Protein AF-V5GTV0-F1 (afdb_monomer)

pLDDT: mean 95.97, std 4.49, range [72.31, 98.69]

Organism: Anoplophora glabripennis (NCBI:txid217634)

Solvent-accessible surface area (backbone atoms only — not comparable to full-atom values): 6995 Å² total; per-residue (Å²): 108,78,68,58,56,54,53,48,54,55,25,56,79,68,76,47,86,81,82,66,88,70,67,91,55,62,45,67,61,48,50,52,48,40,45,75,61,47,49,44,30,25,28,72,43,54,38,25,58,90,52,56,78,88,50,49,74,36,39,52,75,75,41,45,68,57,37,50,53,30,23,78,74,70,66,43,51,65,72,20,68,96,61,33,34,42,72,47,74,35,37,34,87,87,51,95,67,70,60,78,83,86,79,86,82,91,79,83,88,43,95,39,88,50,47,54

Nearest PDB structures (foldseek):
  3rjz-assembly1_A-2  TM=9.620E-01  e=1.918E-07  Pyrococcus furiosus DSM 3638
  2d13-assembly1_A  TM=9.570E-01  e=1.918E-07  Pyrococcus horikoshii
  2d13-assembly2_D  TM=9.417E-01  e=3.242E-07  Pyrococcus horikoshii
  2d13-assembly1_C  TM=9.394E-01  e=4.214E-07  Pyrococcus horikoshii
  2d13-assembly2_B  TM=9.513E-01  e=5.130E-07  Pyrococcus horikoshii

Mean predicted aligned error: 3.11 Å

Secondary structure (DSSP, 8-state):
-HHHHHHHHHHHHHTPPP--TTTT--HHHHHHHHHHTT-EEEEEEE-STT--GGGTT-BHHHHHHHHHHHHHHH---TT-TTTTEEEEEEE-TT-SS-----------S---SS--

Radius of gyration: 16.07 Å; Cα contacts (8 Å, |Δi|>4): 139; chains: 1; bounding box: 35×40×37 Å

Foldseek 3Di:
DVVVVVVVVVCVVVVHDDDDPCPPPDQLVVLVVCVVQVQFKAWQFAFFAQDDPVRGRPTSVVCSVSLVVCCVVPVRRSNCPPPRIDIDGQDGPPDPDGHDDPDDDDDDPDPDNGTD

Structure (mmCIF, N/CA/C/O backbone):
data_AF-V5GTV0-F1
#
_entry.id   AF-V5GTV0-F1
#
loop_
_atom_site.group_PDB
_atom_site.id
_atom_site.type_symbol
_atom_site.label_atom_id
_atom_site.label_alt_id
_atom_site.label_comp_id
_atom_site.label_asym_id
_atom_site.label_entity_id
_atom_site.label_seq_id
_atom_site.pdbx_PDB_ins_code
_atom_site.Cartn_x
_atom_site.Cartn_y
_atom_site.Cartn_z
_atom_site.occupancy
_atom_site.B_iso_or_equiv
_atom_site.auth_seq_id
_atom_site.auth_comp_id
_atom_site.auth_asym_id
_atom_site.auth_atom_id
_atom_site.pdbx_PDB_model_num
ATOM 1 N N . ASP A 1 1 ? 0.302 16.782 -0.903 1.00 87.31 1 ASP A N 1
ATOM 2 C CA . ASP A 1 1 ? -0.655 17.646 -0.160 1.00 87.31 1 ASP A CA 1
ATOM 3 C C . ASP A 1 1 ? -2.109 17.623 -0.647 1.00 87.31 1 ASP A C 1
ATOM 5 O O . ASP A 1 1 ? -2.996 17.825 0.175 1.00 87.31 1 ASP A O 1
ATOM 9 N N . TYR A 1 2 ? -2.395 17.382 -1.934 1.00 95.00 2 TYR A N 1
ATOM 10 C CA . TYR A 1 2 ? -3.756 17.468 -2.504 1.00 95.00 2 TYR A CA 1
ATOM 11 C C . TYR A 1 2 ? -4.845 16.701 -1.722 1.00 95.00 2 TYR A C 1
ATOM 13 O O . TYR A 1 2 ? -5.945 17.226 -1.529 1.00 95.00 2 TYR A O 1
ATOM 21 N N . GLN A 1 3 ? -4.551 15.473 -1.280 1.00 95.19 3 GLN A N 1
ATOM 22 C CA . GLN A 1 3 ? -5.481 14.639 -0.507 1.00 95.19 3 GLN A CA 1
ATOM 23 C C . GLN A 1 3 ? -5.682 15.187 0.917 1.00 95.19 3 GLN A C 1
ATOM 25 O O . GLN A 1 3 ? -6.819 15.415 1.329 1.00 95.19 3 GLN A O 1
ATOM 30 N N . ARG A 1 4 ? -4.587 15.490 1.633 1.00 95.12 4 ARG A N 1
ATOM 31 C CA . ARG A 1 4 ? -4.606 16.028 3.007 1.00 95.12 4 ARG A CA 1
ATOM 32 C C . ARG A 1 4 ? -5.467 17.285 3.127 1.00 95.12 4 ARG A C 1
ATOM 34 O O . ARG A 1 4 ? -6.353 17.334 3.972 1.00 95.12 4 ARG A O 1
ATOM 41 N N . VAL A 1 5 ? -5.263 18.263 2.241 1.00 96.75 5 VAL A N 1
ATOM 42 C CA . VAL A 1 5 ? -5.991 19.547 2.274 1.00 96.75 5 VAL A CA 1
ATOM 43 C C . VAL A 1 5 ? -7.506 19.350 2.146 1.00 96.75 5 VAL A C 1
ATOM 45 O O . VAL A 1 5 ? -8.284 20.068 2.772 1.00 96.75 5 VAL A O 1
ATOM 48 N N . ARG A 1 6 ? -7.952 18.359 1.365 1.00 97.75 6 ARG A N 1
ATOM 49 C CA . ARG A 1 6 ? -9.384 18.050 1.227 1.00 97.75 6 ARG A CA 1
ATOM 50 C C . ARG A 1 6 ? -9.966 17.429 2.485 1.00 97.75 6 ARG A C 1
ATOM 52 O O . ARG A 1 6 ? -11.048 17.839 2.898 1.00 97.75 6 ARG A O 1
ATOM 59 N N . VAL A 1 7 ? -9.251 16.485 3.097 1.00 97.62 7 VAL A N 1
ATOM 60 C CA . VAL A 1 7 ? -9.661 15.889 4.376 1.00 97.62 7 VAL A CA 1
ATOM 61 C C . VAL A 1 7 ? -9.747 16.976 5.450 1.00 97.62 7 VAL A C 1
ATOM 63 O O . VAL A 1 7 ? -10.776 17.109 6.106 1.00 97.62 7 VAL A O 1
ATOM 66 N N . GLU A 1 8 ? -8.724 17.826 5.556 1.00 97.38 8 GLU A N 1
ATOM 67 C CA . GLU A 1 8 ? -8.685 18.946 6.505 1.00 97.38 8 GLU A CA 1
ATOM 68 C C . GLU A 1 8 ? -9.841 19.932 6.303 1.00 97.38 8 GLU A C 1
ATOM 70 O O . GLU A 1 8 ? -10.460 20.366 7.276 1.00 97.38 8 GLU A O 1
ATOM 75 N N . ASN A 1 9 ? -10.185 20.254 5.052 1.00 98.06 9 ASN A N 1
ATOM 76 C CA . ASN A 1 9 ? -11.310 21.138 4.751 1.00 98.06 9 ASN A CA 1
ATOM 77 C C . ASN A 1 9 ? -12.648 20.568 5.256 1.00 98.06 9 ASN A C 1
ATOM 79 O O . ASN A 1 9 ? -13.442 21.292 5.863 1.00 98.06 9 ASN A O 1
ATOM 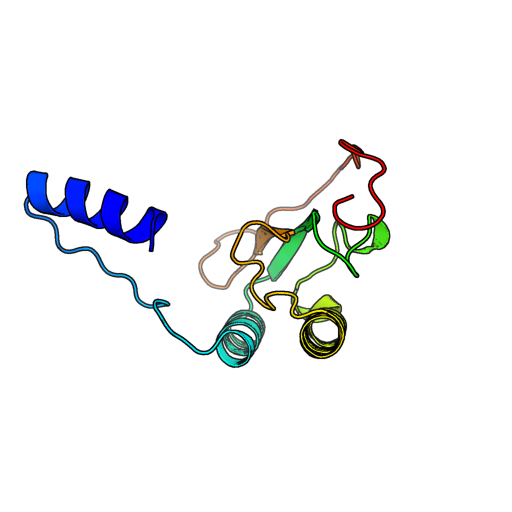83 N N . VAL A 1 10 ? -12.889 19.269 5.045 1.00 98.25 10 VAL A N 1
ATOM 84 C CA . VAL A 1 10 ? -14.102 18.591 5.529 1.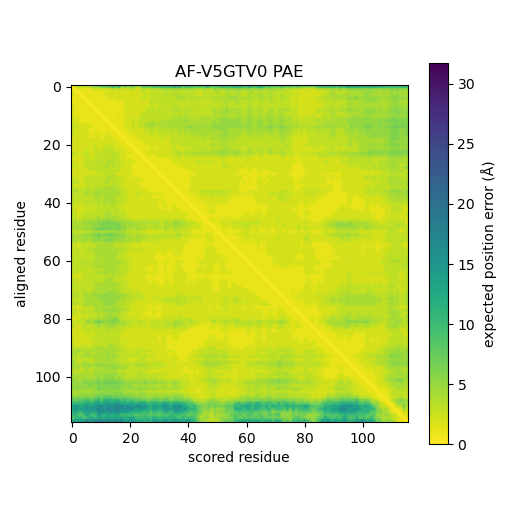00 98.25 10 VAL A CA 1
ATOM 85 C C . VAL A 1 10 ? -14.124 18.542 7.057 1.00 98.25 10 VAL A C 1
ATOM 87 O O . VAL A 1 10 ? -15.131 18.919 7.659 1.00 98.25 10 VAL A O 1
ATOM 90 N N . CYS A 1 11 ? -13.017 18.147 7.689 1.00 98.38 11 CYS A N 1
ATOM 91 C CA . CYS A 1 11 ? -12.898 18.092 9.145 1.00 98.38 11 CYS A CA 1
ATOM 92 C C . CYS A 1 11 ? -13.155 19.459 9.793 1.00 98.38 11 CYS A C 1
ATOM 94 O O . CYS A 1 11 ? -13.938 19.544 10.737 1.00 98.38 11 CYS A O 1
ATOM 96 N N . SER A 1 12 ? -12.590 20.534 9.235 1.00 97.81 12 SER A N 1
ATOM 97 C CA . SER A 1 12 ? -12.802 21.908 9.707 1.00 97.81 12 SER A CA 1
ATOM 98 C C . SER A 1 12 ? -14.286 22.297 9.721 1.00 97.81 12 SER A C 1
ATOM 100 O O . SER A 1 12 ? -14.806 22.753 10.741 1.00 97.81 12 SER A O 1
ATOM 102 N N . ARG A 1 13 ? -15.018 22.020 8.631 1.00 98.25 13 ARG A N 1
ATOM 103 C CA . ARG A 1 13 ? -16.465 22.297 8.532 1.00 98.25 13 ARG A CA 1
ATOM 104 C C . ARG A 1 13 ? -17.304 21.510 9.541 1.00 98.25 13 ARG A C 1
ATOM 106 O O . ARG A 1 13 ? -18.363 21.983 9.944 1.00 98.25 13 ARG A O 1
ATOM 113 N N . LEU A 1 14 ? -16.837 20.328 9.939 1.00 98.50 14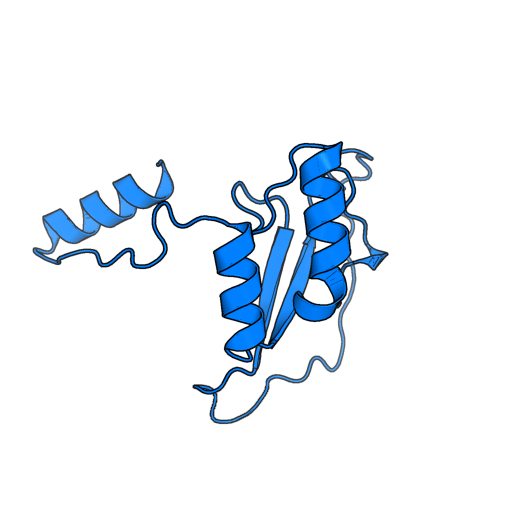 LEU A N 1
ATOM 114 C CA . LEU A 1 14 ? -17.507 19.441 10.892 1.00 98.50 14 LEU A CA 1
ATOM 115 C C . LEU A 1 14 ? -17.002 19.597 12.335 1.00 98.50 14 LEU A C 1
ATOM 117 O O . LEU A 1 14 ? -17.495 18.900 13.217 1.00 98.50 14 LEU A O 1
ATOM 121 N N . ARG A 1 15 ? -16.049 20.507 12.590 1.00 98.12 15 ARG A N 1
ATOM 122 C CA . ARG A 1 15 ? -15.373 20.671 13.893 1.00 98.12 15 ARG A CA 1
ATOM 123 C C . ARG A 1 15 ? -14.702 19.380 14.384 1.00 98.12 15 ARG A C 1
ATOM 125 O O . ARG A 1 15 ? -14.723 19.074 15.573 1.00 98.12 15 ARG A O 1
ATOM 132 N N . LEU A 1 16 ? -14.112 18.629 13.458 1.00 98.44 16 LEU A N 1
ATOM 133 C CA . LEU A 1 16 ? -13.330 17.426 13.731 1.00 98.44 16 LEU A CA 1
ATOM 134 C C . LEU A 1 16 ? -11.833 17.720 13.610 1.00 98.44 16 LEU A C 1
ATOM 136 O O . LEU A 1 16 ? -11.417 18.540 12.790 1.00 98.44 16 LEU A O 1
ATOM 140 N N . THR A 1 17 ? -11.024 16.994 14.378 1.00 97.75 17 THR A N 1
ATOM 141 C CA . THR A 1 17 ? -9.560 17.026 14.273 1.00 97.75 17 THR A CA 1
ATOM 142 C C . THR A 1 17 ? -9.089 15.865 13.394 1.00 97.75 17 THR A C 1
ATOM 144 O O . THR A 1 17 ? -9.303 14.713 13.775 1.00 97.75 17 THR A O 1
ATOM 147 N N . PRO A 1 18 ? -8.455 16.114 12.234 1.00 97.31 18 PRO A N 1
ATOM 148 C CA . PRO A 1 18 ? -7.873 15.048 11.428 1.00 97.31 18 PRO A CA 1
ATOM 149 C C . PRO A 1 18 ? -6.604 14.503 12.098 1.00 97.31 18 PRO A C 1
ATOM 151 O O . PRO A 1 18 ? -5.734 15.267 12.512 1.00 97.31 18 PRO A O 1
ATOM 154 N N . LEU A 1 19 ? -6.488 13.177 12.178 1.00 97.06 19 LEU A N 1
ATOM 155 C CA . LEU A 1 19 ? -5.324 12.483 12.732 1.00 97.06 19 LEU A CA 1
ATOM 156 C C . LEU A 1 19 ? -4.598 11.758 11.596 1.00 97.06 19 LEU A C 1
ATOM 158 O O . LEU A 1 19 ? -5.060 10.732 11.108 1.00 97.06 19 LEU A O 1
ATOM 162 N N . ALA A 1 20 ? -3.475 12.319 11.151 1.00 95.88 20 ALA A N 1
ATOM 163 C CA . ALA A 1 20 ? -2.670 11.785 10.054 1.00 95.88 20 ALA A CA 1
ATOM 164 C C . ALA A 1 20 ? -1.355 11.198 10.594 1.00 95.88 20 ALA A C 1
ATOM 166 O O . ALA A 1 20 ? -0.282 11.756 10.382 1.00 95.88 20 ALA A O 1
ATOM 167 N N . TYR A 1 21 ? -1.446 10.085 11.330 1.00 95.81 21 TYR A N 1
ATOM 168 C CA . TYR A 1 21 ? -0.316 9.498 12.070 1.00 95.81 21 TYR A CA 1
ATOM 169 C C . TYR A 1 21 ? 0.890 9.108 11.205 1.00 95.81 21 TYR A C 1
ATOM 171 O O . TYR A 1 21 ? 2.015 9.097 11.695 1.00 95.81 21 TYR A O 1
ATOM 179 N N . LEU A 1 22 ? 0.665 8.810 9.924 1.00 95.62 22 LEU A N 1
ATOM 180 C CA . LEU A 1 22 ? 1.718 8.405 8.987 1.00 95.62 22 LEU A CA 1
ATOM 181 C C . LEU A 1 22 ? 2.304 9.588 8.194 1.00 95.62 22 LEU A C 1
ATOM 183 O O . LEU A 1 22 ? 3.212 9.414 7.386 1.00 95.62 22 LEU A O 1
ATOM 187 N N . TRP A 1 23 ? 1.793 10.807 8.400 1.00 94.81 23 TRP A N 1
ATOM 188 C CA . TRP A 1 23 ? 2.180 11.973 7.610 1.00 94.81 23 TRP A CA 1
ATOM 189 C C . TRP A 1 23 ? 3.665 12.313 7.772 1.00 94.81 23 TRP A C 1
ATOM 191 O O . TRP A 1 23 ? 4.148 12.489 8.888 1.00 94.81 23 TRP A O 1
ATOM 201 N N . ARG A 1 24 ? 4.370 12.469 6.640 1.00 93.81 24 ARG A N 1
ATOM 202 C CA . ARG A 1 24 ? 5.809 12.804 6.570 1.00 93.81 24 ARG A CA 1
ATOM 203 C C . ARG A 1 24 ? 6.738 11.815 7.291 1.00 93.81 24 ARG A C 1
ATOM 205 O O . ARG A 1 24 ? 7.884 12.165 7.566 1.00 93.81 24 ARG A O 1
ATOM 212 N N . AR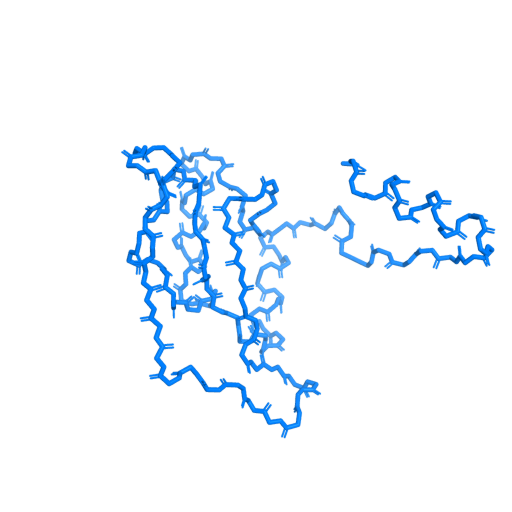G A 1 25 ? 6.275 10.595 7.581 1.00 96.81 25 ARG A N 1
ATOM 213 C CA . ARG A 1 25 ? 7.159 9.496 7.992 1.00 96.81 25 ARG A CA 1
ATOM 214 C C . ARG A 1 25 ? 8.125 9.151 6.852 1.00 96.81 25 ARG A C 1
ATOM 216 O O . ARG A 1 25 ? 7.802 9.347 5.679 1.00 96.81 25 ARG A O 1
ATOM 223 N N . ASN A 1 26 ? 9.294 8.622 7.206 1.00 97.44 26 ASN A N 1
ATOM 224 C CA . ASN A 1 26 ? 10.171 7.978 6.236 1.00 97.44 26 ASN A CA 1
ATOM 225 C C . ASN A 1 26 ? 9.463 6.733 5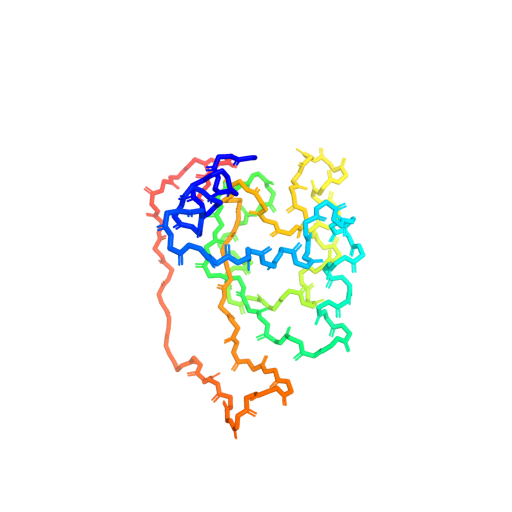.677 1.00 97.44 26 ASN A C 1
ATOM 227 O O . ASN A 1 26 ? 8.868 5.962 6.427 1.00 97.44 26 ASN A O 1
ATOM 231 N N . GLN A 1 27 ? 9.486 6.574 4.358 1.00 96.62 27 GLN A N 1
ATOM 232 C CA . GLN A 1 27 ? 8.677 5.573 3.668 1.00 96.62 27 GLN A CA 1
ATOM 233 C C . GLN A 1 27 ? 9.304 4.176 3.717 1.00 96.62 27 GLN A C 1
ATOM 235 O O . GLN A 1 27 ? 8.582 3.189 3.810 1.00 96.62 27 GLN A O 1
ATOM 240 N N . GLU A 1 28 ? 10.633 4.077 3.720 1.00 96.81 28 GLU A N 1
ATOM 241 C CA . GLU A 1 28 ? 11.326 2.796 3.889 1.00 96.81 28 GLU A CA 1
ATOM 242 C C . GLU A 1 28 ? 11.097 2.246 5.299 1.00 96.81 28 GLU A C 1
ATOM 244 O O . GLU A 1 28 ? 10.718 1.086 5.457 1.00 96.81 28 GLU A O 1
ATOM 249 N N . GLU A 1 29 ? 11.231 3.107 6.314 1.00 98.00 29 GLU A N 1
ATOM 250 C CA . GLU A 1 29 ? 10.899 2.767 7.701 1.00 98.00 29 GLU A CA 1
ATOM 251 C C . GLU A 1 29 ? 9.430 2.368 7.841 1.00 98.00 29 GLU A C 1
ATOM 253 O O . GLU A 1 29 ? 9.121 1.383 8.504 1.00 98.00 29 GLU A O 1
ATOM 258 N N . LEU A 1 30 ? 8.514 3.108 7.209 1.00 97.94 30 LEU A N 1
ATOM 259 C CA . LEU A 1 30 ? 7.086 2.808 7.274 1.00 97.94 30 LEU A CA 1
ATOM 260 C C . LEU A 1 30 ? 6.761 1.448 6.643 1.00 97.94 30 LEU A C 1
ATOM 262 O O . LEU A 1 30 ? 5.987 0.684 7.215 1.00 97.94 30 LEU A O 1
ATOM 266 N N . LEU A 1 31 ? 7.347 1.131 5.484 1.00 98.00 31 LEU A N 1
ATOM 267 C CA . LEU A 1 31 ? 7.180 -0.173 4.840 1.00 98.00 31 LEU A CA 1
ATOM 268 C C . LEU A 1 31 ? 7.689 -1.308 5.737 1.00 98.00 31 LEU A C 1
ATOM 270 O O . LEU A 1 31 ? 6.995 -2.309 5.917 1.00 98.00 31 LEU A O 1
ATOM 274 N N . ASP A 1 32 ? 8.869 -1.135 6.327 1.00 98.31 32 ASP A N 1
ATOM 275 C CA . ASP A 1 32 ? 9.457 -2.097 7.257 1.00 98.31 32 ASP A CA 1
ATOM 276 C C . ASP A 1 32 ? 8.616 -2.271 8.537 1.00 98.31 32 ASP A C 1
ATOM 278 O O . ASP A 1 32 ? 8.359 -3.398 8.962 1.00 98.31 32 ASP A O 1
ATOM 282 N N . GLU A 1 33 ? 8.103 -1.180 9.113 1.00 98.19 33 GLU A N 1
ATOM 283 C CA . GLU A 1 33 ? 7.181 -1.212 10.255 1.00 98.19 33 GLU A CA 1
ATOM 284 C C . GLU A 1 33 ? 5.888 -1.965 9.921 1.00 98.19 33 GLU A C 1
ATOM 286 O O . GLU A 1 33 ? 5.471 -2.817 10.702 1.00 98.19 33 GLU A O 1
ATOM 291 N N . MET A 1 34 ? 5.274 -1.717 8.758 1.00 97.81 34 MET A N 1
ATOM 292 C CA . MET A 1 34 ? 4.065 -2.437 8.334 1.00 97.81 34 MET A CA 1
ATOM 293 C C . MET A 1 34 ? 4.304 -3.949 8.244 1.00 97.81 34 MET A C 1
ATOM 295 O O . MET A 1 34 ? 3.478 -4.729 8.721 1.00 97.81 34 MET A O 1
ATOM 299 N N . ILE A 1 35 ? 5.446 -4.361 7.683 1.00 98.06 35 ILE A N 1
ATOM 300 C CA . ILE A 1 35 ? 5.832 -5.775 7.580 1.00 98.06 35 ILE A CA 1
ATOM 301 C C . ILE A 1 35 ? 6.041 -6.378 8.975 1.00 98.06 35 ILE A C 1
ATOM 303 O O . ILE A 1 35 ? 5.520 -7.455 9.265 1.00 98.06 35 ILE A O 1
ATOM 307 N N . LYS A 1 36 ? 6.756 -5.678 9.863 1.00 98.44 36 LYS A N 1
ATOM 308 C CA . LYS A 1 36 ? 7.004 -6.116 11.248 1.00 98.44 36 LYS A CA 1
ATOM 309 C C . LYS A 1 36 ? 5.736 -6.163 12.102 1.00 98.44 36 LYS A C 1
ATOM 311 O O . LYS A 1 36 ? 5.656 -6.979 13.013 1.00 98.44 36 LYS A O 1
ATOM 316 N N . CYS A 1 37 ? 4.755 -5.315 11.808 1.00 98.19 37 CYS A N 1
ATOM 317 C CA . CYS A 1 37 ? 3.431 -5.323 12.428 1.00 98.19 37 CYS A CA 1
ATOM 318 C C . CYS A 1 37 ? 2.476 -6.366 11.824 1.00 98.19 37 CYS A C 1
ATOM 320 O O . CYS A 1 37 ? 1.284 -6.327 12.127 1.00 98.19 37 CYS A O 1
ATOM 322 N N . GLU A 1 38 ? 2.977 -7.280 10.986 1.00 98.00 38 GLU A N 1
ATOM 323 C CA . GLU A 1 38 ? 2.210 -8.382 10.395 1.00 98.00 38 GLU A CA 1
ATOM 324 C C . GLU A 1 38 ? 1.024 -7.904 9.537 1.00 98.00 38 GLU A C 1
ATOM 326 O O . GLU A 1 38 ? -0.012 -8.563 9.455 1.00 98.00 38 GLU A O 1
ATOM 331 N N . VAL A 1 39 ? 1.162 -6.750 8.871 1.00 98.44 39 VAL A N 1
ATOM 332 C CA . VAL A 1 39 ? 0.204 -6.314 7.847 1.00 98.44 39 VAL A CA 1
ATOM 333 C C . VAL A 1 39 ? 0.463 -7.117 6.571 1.00 98.44 39 VAL A C 1
ATOM 335 O O . VAL A 1 39 ? 1.349 -6.795 5.778 1.00 98.44 39 VAL A O 1
ATOM 338 N N . ASP A 1 40 ? -0.320 -8.173 6.364 1.00 98.31 40 ASP A N 1
ATOM 339 C CA . ASP A 1 40 ? -0.253 -9.023 5.177 1.00 98.31 40 ASP A CA 1
ATOM 340 C C . ASP A 1 40 ? -1.019 -8.367 4.026 1.00 98.31 40 ASP A C 1
ATOM 342 O O . ASP A 1 40 ? -2.222 -8.567 3.851 1.00 98.31 40 ASP A O 1
ATOM 346 N N . ALA A 1 41 ? -0.327 -7.522 3.263 1.00 98.56 41 ALA A N 1
ATOM 347 C CA . ALA A 1 41 ? -0.876 -6.853 2.091 1.00 98.56 41 ALA A CA 1
ATOM 348 C C . ALA A 1 41 ? -0.216 -7.342 0.802 1.00 98.56 41 ALA A C 1
ATOM 350 O O . ALA A 1 41 ? 1.008 -7.465 0.727 1.00 98.56 41 ALA A O 1
ATOM 351 N N . ILE A 1 42 ? -1.035 -7.567 -0.226 1.00 98.69 42 ILE A N 1
ATOM 352 C CA . ILE A 1 42 ? -0.593 -7.923 -1.578 1.00 98.69 42 ILE A CA 1
ATOM 353 C C . ILE A 1 42 ? -0.725 -6.738 -2.529 1.00 98.69 42 ILE A C 1
ATOM 355 O O . ILE A 1 42 ? -1.617 -5.908 -2.368 1.00 98.69 42 ILE A O 1
ATOM 359 N N . VAL A 1 43 ? 0.128 -6.673 -3.549 1.00 98.62 43 VAL A N 1
ATOM 360 C CA . VAL A 1 43 ? 0.000 -5.690 -4.635 1.00 98.62 43 VAL A CA 1
ATOM 361 C C . VAL A 1 43 ? -1.094 -6.134 -5.609 1.00 98.62 43 VAL A C 1
ATOM 363 O O . VAL A 1 43 ? -1.055 -7.252 -6.117 1.00 98.62 43 VAL A O 1
ATOM 366 N N . ILE A 1 44 ? -2.064 -5.264 -5.890 1.00 98.25 44 ILE A N 1
ATOM 367 C CA . ILE A 1 44 ? -3.218 -5.545 -6.771 1.00 98.25 44 ILE A CA 1
ATOM 368 C C . ILE A 1 44 ? -3.259 -4.674 -8.030 1.00 98.25 44 ILE A C 1
ATOM 370 O O . ILE A 1 44 ? -4.020 -4.953 -8.952 1.00 98.25 44 ILE A O 1
ATOM 374 N N . LYS A 1 45 ? -2.432 -3.632 -8.086 1.00 97.31 45 LYS A N 1
ATOM 375 C CA . LYS A 1 45 ? -2.238 -2.783 -9.261 1.00 97.31 45 LYS A CA 1
ATOM 376 C C . LYS A 1 45 ? -0.799 -2.300 -9.272 1.00 97.31 45 LYS A C 1
ATOM 378 O O . LYS A 1 45 ? -0.255 -2.019 -8.211 1.00 97.31 45 LYS A O 1
ATOM 383 N N . VAL A 1 46 ? -0.224 -2.160 -10.455 1.00 97.00 46 VAL A N 1
ATOM 384 C CA . VAL A 1 46 ? 1.045 -1.468 -10.698 1.00 97.00 46 VAL A CA 1
ATOM 385 C C . VAL A 1 46 ? 0.802 -0.406 -11.770 1.00 97.00 46 VAL A C 1
ATOM 387 O O . VAL A 1 46 ? -0.174 -0.520 -12.504 1.00 97.00 46 VAL A O 1
ATOM 390 N N . ALA A 1 47 ? 1.603 0.654 -11.781 1.00 95.75 47 ALA A N 1
ATOM 391 C CA . ALA A 1 47 ? 1.549 1.741 -12.760 1.00 95.75 47 ALA A CA 1
ATOM 392 C C . ALA A 1 47 ? 2.863 2.548 -12.756 1.00 95.75 47 ALA A C 1
ATOM 394 O O . ALA A 1 47 ? 2.851 3.775 -12.866 1.00 95.75 47 ALA A O 1
ATOM 395 N N . ALA A 1 48 ? 4.001 1.879 -12.559 1.00 94.12 48 ALA A N 1
ATOM 396 C CA . ALA A 1 48 ? 5.295 2.538 -12.421 1.00 94.12 48 ALA A CA 1
ATOM 397 C C . ALA A 1 48 ? 6.446 1.708 -12.988 1.00 94.12 48 ALA A C 1
ATOM 399 O O . ALA A 1 48 ? 6.422 0.474 -12.984 1.00 94.12 48 ALA A O 1
ATOM 400 N N . LEU A 1 49 ? 7.491 2.411 -13.425 1.00 93.50 49 LEU A N 1
ATOM 401 C CA . LEU A 1 49 ? 8.673 1.806 -14.015 1.00 93.50 49 LEU A CA 1
ATOM 402 C C . LEU A 1 49 ? 9.356 0.876 -13.007 1.00 93.50 49 LEU A C 1
ATOM 404 O O . LEU A 1 49 ? 9.622 1.248 -11.866 1.00 93.50 49 LEU A O 1
ATOM 408 N N . GLY A 1 50 ? 9.672 -0.338 -13.456 1.00 93.31 50 GLY A N 1
ATOM 409 C CA . GLY A 1 50 ? 10.254 -1.370 -12.599 1.00 93.31 50 GLY A CA 1
ATOM 410 C C . GLY A 1 50 ? 9.220 -2.233 -11.876 1.00 93.31 50 GLY A C 1
ATOM 411 O O . GLY A 1 50 ? 9.601 -3.222 -11.246 1.00 93.31 50 GLY A O 1
ATOM 412 N N . LEU A 1 51 ? 7.926 -1.926 -12.002 1.00 95.62 51 LEU A N 1
ATOM 413 C CA . LEU A 1 51 ? 6.841 -2.809 -11.598 1.00 95.62 51 LEU A CA 1
ATOM 414 C C . LEU A 1 51 ? 6.143 -3.412 -12.824 1.00 95.62 51 LEU A C 1
ATOM 416 O O . LEU A 1 51 ? 5.905 -2.743 -13.819 1.00 95.62 51 LEU A O 1
ATOM 420 N N . GLU A 1 52 ? 5.836 -4.706 -12.759 1.00 94.62 52 GLU A N 1
ATOM 421 C CA . GLU A 1 52 ? 5.285 -5.496 -13.859 1.00 94.62 52 GLU A CA 1
ATOM 422 C C . GLU A 1 52 ? 4.173 -6.411 -13.330 1.00 94.62 52 GLU A C 1
ATOM 424 O O . GLU A 1 52 ? 4.061 -6.645 -12.122 1.00 94.62 52 GLU A O 1
ATOM 429 N N . SER A 1 53 ? 3.407 -7.020 -14.237 1.00 94.19 53 SER A N 1
ATOM 430 C CA . SER A 1 53 ? 2.322 -7.955 -13.905 1.00 94.19 53 SER A CA 1
ATOM 431 C C . SER A 1 53 ? 2.753 -9.116 -12.998 1.00 94.19 53 SER A C 1
ATOM 433 O O . SER A 1 53 ? 1.953 -9.594 -12.200 1.00 94.19 53 SER A O 1
ATOM 435 N N . LYS A 1 54 ? 4.025 -9.535 -13.043 1.00 95.12 54 LYS A N 1
ATOM 436 C CA . LYS A 1 54 ? 4.579 -10.587 -12.167 1.00 95.12 54 LYS A CA 1
ATOM 437 C C . LYS A 1 54 ? 4.599 -10.223 -10.674 1.00 95.12 54 LYS A C 1
ATOM 439 O O . LYS A 1 54 ? 4.746 -11.119 -9.839 1.00 95.12 54 LYS A O 1
ATOM 444 N N . HIS A 1 55 ? 4.504 -8.932 -10.342 1.00 97.44 55 HIS A N 1
ATOM 445 C CA . HIS A 1 55 ? 4.440 -8.443 -8.961 1.00 97.44 55 HIS A CA 1
ATOM 446 C C . HIS A 1 55 ? 3.008 -8.431 -8.412 1.00 97.44 55 HIS A C 1
ATOM 448 O O . HIS A 1 55 ? 2.833 -8.396 -7.196 1.00 97.44 55 HIS A O 1
ATOM 454 N N . LEU A 1 56 ? 1.988 -8.503 -9.275 1.00 97.88 56 LEU A N 1
ATOM 455 C CA . LEU A 1 56 ? 0.597 -8.608 -8.840 1.00 97.88 56 LEU A CA 1
ATOM 456 C C . LEU A 1 56 ? 0.388 -9.904 -8.042 1.00 97.88 56 LEU A C 1
ATOM 458 O O . LEU A 1 56 ? 0.941 -10.955 -8.368 1.00 97.88 56 LEU A O 1
ATOM 462 N N . GLY A 1 57 ? -0.383 -9.812 -6.962 1.00 98.06 57 GLY A N 1
ATOM 463 C CA . GLY A 1 57 ? -0.646 -10.903 -6.025 1.00 98.06 57 GLY A CA 1
ATOM 464 C C . GLY A 1 57 ? 0.511 -11.235 -5.076 1.00 98.06 57 GLY A C 1
ATOM 465 O O . GLY A 1 57 ? 0.360 -12.104 -4.221 1.00 98.06 57 GLY A O 1
ATOM 466 N N . ARG A 1 58 ? 1.670 -10.573 -5.190 1.00 98.31 58 ARG A N 1
ATOM 467 C CA . ARG A 1 58 ? 2.797 -10.770 -4.265 1.00 98.31 58 ARG A CA 1
ATOM 468 C C . ARG A 1 58 ? 2.639 -9.888 -3.031 1.00 98.31 58 ARG A C 1
ATOM 470 O O . ARG A 1 58 ? 2.164 -8.758 -3.136 1.00 98.31 58 ARG A O 1
ATOM 477 N N . SER A 1 59 ? 3.060 -10.400 -1.875 1.00 98.38 59 SER A N 1
ATOM 478 C CA . SER A 1 59 ? 3.035 -9.644 -0.624 1.00 98.38 59 SER A CA 1
ATOM 479 C C . SER A 1 59 ? 4.070 -8.519 -0.622 1.00 98.38 59 SER A C 1
ATOM 481 O O . SER A 1 59 ? 5.141 -8.641 -1.224 1.00 98.38 59 SER A O 1
ATOM 483 N N . LEU A 1 60 ? 3.790 -7.446 0.119 1.00 98.19 60 LEU A N 1
ATOM 484 C CA . LEU A 1 60 ? 4.756 -6.371 0.357 1.00 98.19 60 LEU A CA 1
ATOM 485 C C . LEU A 1 60 ? 6.026 -6.882 1.042 1.00 98.19 60 LEU A C 1
ATOM 487 O O . LEU A 1 60 ? 7.117 -6.450 0.688 1.00 98.19 60 LEU A O 1
ATOM 491 N N . SER A 1 61 ? 5.905 -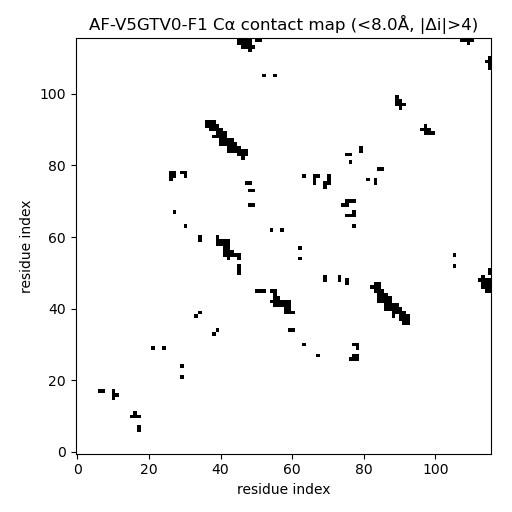7.848 1.958 1.00 98.06 61 SER A N 1
ATOM 492 C CA . SER A 1 61 ? 7.057 -8.477 2.615 1.00 98.06 61 SER A CA 1
ATOM 493 C C . SER A 1 61 ? 8.002 -9.163 1.628 1.00 98.06 61 SER A C 1
ATOM 495 O O . SER A 1 61 ? 9.217 -9.052 1.757 1.00 98.06 61 SER A O 1
ATOM 497 N N . LEU A 1 62 ? 7.458 -9.831 0.606 1.00 98.44 62 LEU A N 1
ATOM 498 C CA . LEU A 1 62 ? 8.251 -10.465 -0.443 1.00 98.44 62 LEU A CA 1
ATOM 499 C C . LEU A 1 62 ? 8.839 -9.432 -1.41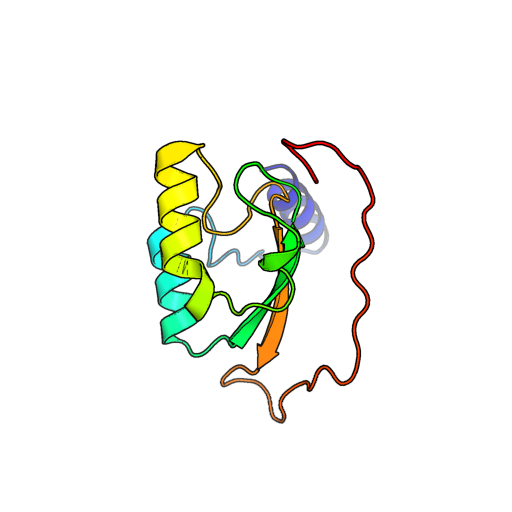4 1.00 98.44 62 LEU A C 1
ATOM 501 O O . LEU A 1 62 ? 9.959 -9.604 -1.891 1.00 98.44 62 LEU A O 1
ATOM 505 N N . LEU A 1 63 ? 8.080 -8.380 -1.730 1.00 98.25 63 LEU A N 1
ATOM 506 C CA . LEU A 1 63 ? 8.484 -7.358 -2.694 1.00 98.25 63 LEU A CA 1
ATOM 507 C C . LEU A 1 63 ? 9.394 -6.272 -2.111 1.00 98.25 63 LEU A C 1
ATOM 509 O O . LEU A 1 63 ? 10.014 -5.561 -2.896 1.00 98.25 63 LEU A O 1
ATOM 513 N N . GLN A 1 64 ? 9.518 -6.140 -0.787 1.00 98.25 64 GLN A N 1
ATOM 514 C CA . GLN A 1 64 ? 10.282 -5.064 -0.142 1.00 98.25 64 GLN A CA 1
ATOM 515 C C . GLN A 1 64 ? 11.692 -4.870 -0.737 1.00 98.25 64 GLN A C 1
ATOM 517 O O . GLN A 1 64 ? 12.001 -3.738 -1.114 1.00 98.25 64 GLN A O 1
ATOM 522 N N . PRO A 1 65 ? 12.530 -5.913 -0.927 1.00 98.19 65 PRO A N 1
ATOM 523 C CA . PRO A 1 65 ? 13.859 -5.720 -1.512 1.00 98.19 65 PRO A CA 1
ATOM 524 C C . PRO A 1 65 ? 13.807 -5.185 -2.949 1.00 98.19 65 PRO A C 1
ATOM 526 O O . PRO A 1 65 ? 14.638 -4.372 -3.344 1.00 98.19 65 PRO A O 1
ATOM 529 N N . HIS A 1 66 ? 12.814 -5.620 -3.732 1.00 98.25 66 HIS A N 1
ATOM 530 C CA . HIS A 1 66 ? 12.607 -5.140 -5.098 1.00 98.25 66 HIS A CA 1
ATOM 531 C C . HIS A 1 66 ? 12.152 -3.679 -5.113 1.00 98.25 66 HIS A C 1
ATOM 533 O O . HIS A 1 66 ? 12.674 -2.892 -5.895 1.00 98.25 66 HIS A O 1
ATOM 539 N N . LEU A 1 67 ? 11.225 -3.298 -4.229 1.00 98.12 67 LEU A N 1
ATOM 540 C CA . LEU A 1 67 ? 10.739 -1.921 -4.107 1.00 98.12 67 LEU A CA 1
ATOM 541 C C . LEU A 1 67 ? 11.869 -0.956 -3.732 1.00 98.12 67 LEU A C 1
ATOM 543 O O . LEU A 1 67 ? 11.988 0.093 -4.358 1.00 98.12 67 LEU A O 1
ATOM 547 N N . ILE A 1 68 ? 12.736 -1.335 -2.787 1.00 98.06 68 ILE A N 1
ATOM 548 C CA . ILE A 1 68 ? 13.922 -0.546 -2.415 1.00 98.06 68 ILE A CA 1
ATOM 549 C C . ILE A 1 68 ? 14.872 -0.411 -3.613 1.00 98.06 68 ILE A C 1
ATOM 551 O O . ILE A 1 68 ? 15.278 0.694 -3.961 1.00 98.06 68 ILE A O 1
ATOM 555 N N . ALA A 1 69 ? 15.156 -1.505 -4.324 1.00 98.06 69 ALA A N 1
ATOM 556 C CA . ALA A 1 69 ? 16.010 -1.448 -5.510 1.00 98.06 69 ALA A CA 1
ATOM 557 C C . ALA A 1 69 ? 15.423 -0.554 -6.623 1.00 98.06 69 ALA A C 1
ATOM 559 O O . ALA A 1 69 ? 16.161 0.142 -7.323 1.00 98.06 69 ALA A O 1
ATOM 560 N N . MET A 1 70 ? 14.099 -0.558 -6.817 1.00 97.38 70 MET A N 1
ATOM 561 C CA . MET A 1 70 ? 13.437 0.319 -7.791 1.00 97.38 70 MET A CA 1
ATOM 562 C C . MET A 1 70 ? 13.386 1.775 -7.318 1.00 97.38 70 MET A C 1
ATOM 564 O O . MET A 1 70 ? 13.476 2.677 -8.151 1.00 97.38 70 MET A O 1
ATOM 568 N N . HIS A 1 71 ? 13.308 2.017 -6.008 1.00 96.94 71 HIS A N 1
ATOM 569 C CA . HIS A 1 71 ? 13.448 3.351 -5.429 1.00 96.94 71 HIS A CA 1
ATOM 570 C C . HIS A 1 71 ? 14.821 3.944 -5.748 1.00 96.94 71 HIS A C 1
ATOM 572 O O . HIS A 1 71 ? 14.903 5.016 -6.343 1.00 96.94 71 HIS A O 1
ATOM 578 N N . GLU A 1 72 ? 15.894 3.206 -5.464 1.00 97.25 72 GLU A N 1
ATOM 579 C CA . GLU A 1 72 ? 17.267 3.643 -5.744 1.00 97.25 72 GLU A CA 1
ATOM 580 C C . GLU A 1 72 ? 17.516 3.866 -7.242 1.00 97.25 72 GLU A C 1
ATOM 582 O O . GLU A 1 72 ? 18.212 4.802 -7.638 1.00 97.25 72 GLU A O 1
ATOM 587 N N . LYS A 1 73 ? 16.950 3.002 -8.092 1.00 97.12 73 LYS A N 1
ATOM 588 C CA . LYS A 1 73 ? 17.215 3.014 -9.535 1.00 97.12 73 LYS A CA 1
ATOM 589 C C . LYS A 1 73 ? 16.373 4.025 -10.310 1.00 97.12 73 LYS A C 1
ATOM 591 O O . LYS A 1 73 ? 16.870 4.622 -11.264 1.00 97.12 73 LYS A O 1
ATOM 596 N N . TYR A 1 74 ? 15.098 4.164 -9.955 1.00 95.62 74 TYR A N 1
ATOM 597 C CA . TYR A 1 74 ? 14.106 4.900 -10.743 1.00 95.62 74 TYR A CA 1
ATOM 598 C C . TYR A 1 74 ? 13.370 5.984 -9.953 1.00 95.62 74 TYR A C 1
ATOM 600 O O . TYR A 1 74 ? 12.570 6.710 -10.537 1.00 95.62 74 TYR A O 1
ATOM 608 N N . GLY A 1 75 ? 13.631 6.120 -8.651 1.00 95.12 75 GLY A N 1
ATOM 609 C CA . GLY A 1 75 ? 12.901 7.048 -7.790 1.00 95.12 75 GLY A CA 1
ATOM 610 C C . GLY A 1 75 ? 11.482 6.585 -7.456 1.00 95.12 75 GLY A C 1
ATOM 611 O O . GLY A 1 75 ? 10.688 7.415 -7.022 1.00 95.12 75 GLY A O 1
ATOM 612 N N . LEU A 1 76 ? 11.174 5.292 -7.646 1.00 95.94 76 LEU A N 1
ATOM 613 C CA . LEU A 1 76 ? 9.908 4.676 -7.235 1.00 95.94 76 LEU A CA 1
ATOM 614 C C . LEU A 1 76 ? 9.632 5.002 -5.764 1.00 95.94 76 LEU A C 1
ATOM 616 O O . LEU A 1 76 ? 10.495 4.821 -4.910 1.00 95.94 76 LEU A O 1
ATOM 620 N N . ASN A 1 77 ? 8.434 5.436 -5.430 1.00 96.75 77 ASN A N 1
ATOM 621 C CA . ASN A 1 77 ? 7.985 5.517 -4.061 1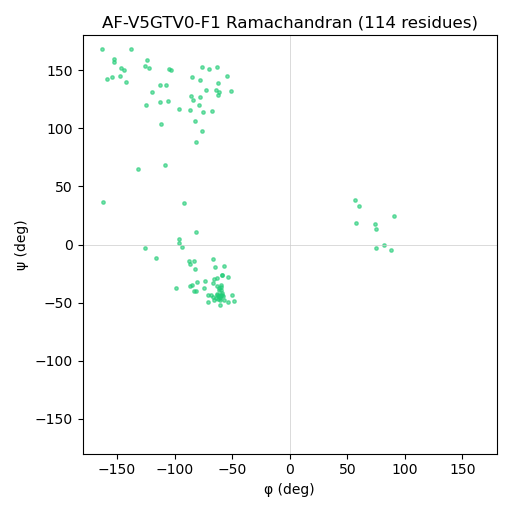.00 96.75 77 ASN A CA 1
ATOM 622 C C . ASN A 1 77 ? 7.827 4.125 -3.423 1.00 96.75 77 ASN A C 1
ATOM 624 O O . ASN A 1 77 ? 6.931 3.354 -3.764 1.00 96.75 77 ASN A O 1
ATOM 628 N N . VAL A 1 78 ? 8.639 3.810 -2.410 1.00 96.56 78 VAL A N 1
ATOM 629 C CA . VAL A 1 78 ? 8.579 2.496 -1.737 1.00 96.56 78 VAL A CA 1
ATOM 630 C C . VAL A 1 78 ? 7.217 2.181 -1.109 1.00 96.56 78 VAL A C 1
ATOM 632 O O . VAL A 1 78 ? 6.867 1.008 -1.020 1.00 96.56 78 VAL A O 1
ATOM 635 N N . CYS A 1 79 ? 6.420 3.189 -0.735 1.00 96.94 79 CYS A N 1
ATOM 636 C CA . CYS A 1 79 ? 5.053 3.020 -0.224 1.00 96.94 79 CYS A CA 1
ATOM 637 C C . CYS A 1 79 ? 3.961 3.190 -1.297 1.00 96.94 79 CYS A C 1
ATOM 639 O O . CYS A 1 79 ? 2.781 3.185 -0.956 1.00 96.94 79 CYS A O 1
ATOM 641 N N . GLY A 1 80 ? 4.328 3.368 -2.569 1.00 96.50 80 GLY A N 1
ATOM 642 C CA . GLY A 1 80 ? 3.381 3.503 -3.678 1.00 96.50 80 GLY A CA 1
ATOM 643 C C . GLY A 1 80 ? 2.674 4.860 -3.761 1.00 96.50 80 GLY A C 1
ATOM 644 O O . GLY A 1 80 ? 1.691 4.995 -4.495 1.00 96.50 80 GLY A O 1
ATOM 645 N N . GLU A 1 81 ? 3.144 5.880 -3.028 1.00 94.75 81 GLU A N 1
ATOM 646 C CA . GLU A 1 81 ? 2.566 7.230 -3.093 1.00 94.75 81 GLU A CA 1
ATOM 647 C C . GLU A 1 81 ? 2.537 7.761 -4.530 1.00 94.75 81 GLU A C 1
ATOM 649 O O . GLU A 1 81 ? 3.432 7.512 -5.332 1.00 94.75 81 GLU A O 1
ATOM 654 N N . GLY A 1 82 ? 1.499 8.529 -4.857 1.00 91.56 82 GLY A N 1
ATOM 655 C CA . GLY A 1 82 ? 1.284 9.007 -6.226 1.00 91.56 82 GLY A CA 1
ATOM 656 C C . GLY A 1 82 ? 0.615 7.986 -7.154 1.00 91.56 82 GLY A C 1
ATOM 657 O O . GLY A 1 82 ? 0.314 8.339 -8.292 1.00 91.56 82 GLY A O 1
ATOM 658 N N . GLY A 1 83 ? 0.299 6.783 -6.658 1.00 94.19 83 GLY A N 1
ATOM 659 C CA . GLY A 1 83 ? -0.471 5.767 -7.383 1.00 94.19 83 GLY A CA 1
ATOM 660 C C . GLY A 1 83 ? 0.386 4.803 -8.203 1.00 94.19 83 GLY A C 1
ATOM 661 O O . GLY A 1 83 ? -0.103 4.241 -9.183 1.00 94.19 83 GLY A O 1
ATOM 662 N N . GLU A 1 84 ? 1.652 4.630 -7.823 1.00 95.56 84 GLU A N 1
ATOM 663 C CA . GLU A 1 84 ? 2.606 3.742 -8.497 1.00 95.56 84 GLU A CA 1
ATOM 664 C C . GLU A 1 84 ? 2.235 2.263 -8.378 1.00 95.56 84 GLU A C 1
ATOM 666 O O . GLU A 1 84 ? 2.482 1.471 -9.288 1.00 95.56 84 GLU A O 1
ATOM 671 N N . TYR A 1 85 ? 1.630 1.889 -7.255 1.00 97.25 85 TYR A N 1
ATOM 672 C CA . TYR A 1 85 ? 0.981 0.605 -7.061 1.00 97.25 85 TYR A CA 1
ATOM 673 C C . TYR A 1 85 ? -0.133 0.743 -6.023 1.00 97.25 85 TYR A C 1
ATOM 675 O O . TYR A 1 85 ? -0.142 1.675 -5.225 1.00 97.25 85 TYR A O 1
ATOM 683 N N . GLU A 1 86 ? -1.075 -0.196 -6.032 1.00 98.06 86 GLU A N 1
ATOM 684 C CA . GLU A 1 86 ? -2.141 -0.278 -5.028 1.00 98.06 86 GLU A CA 1
ATOM 685 C C . GLU A 1 86 ? -2.082 -1.637 -4.343 1.00 98.06 86 GLU A C 1
ATOM 687 O O . GLU A 1 86 ? -1.662 -2.630 -4.949 1.00 98.06 86 GLU A O 1
ATOM 692 N N . THR A 1 87 ? -2.538 -1.698 -3.095 1.00 98.50 87 THR A N 1
ATOM 693 C CA . THR A 1 87 ? -2.503 -2.918 -2.288 1.00 98.50 87 THR A CA 1
ATOM 694 C C . THR A 1 87 ? -3.871 -3.320 -1.756 1.00 98.50 87 THR A C 1
ATOM 696 O O . THR A 1 87 ? -4.798 -2.516 -1.665 1.00 98.50 87 THR A O 1
ATOM 699 N N . LEU A 1 88 ? -3.989 -4.599 -1.403 1.00 98.62 88 LEU A N 1
ATOM 700 C CA . LEU A 1 88 ? -5.103 -5.161 -0.651 1.00 98.62 88 LEU A CA 1
ATOM 701 C C . LEU A 1 88 ? -4.550 -5.875 0.581 1.00 98.62 88 LEU A C 1
ATOM 703 O O . LEU A 1 88 ? -3.782 -6.828 0.448 1.00 98.62 88 LEU A O 1
ATOM 707 N N . THR A 1 89 ? -4.954 -5.435 1.771 1.00 98.62 89 THR A N 1
ATOM 708 C CA . THR A 1 89 ? -4.634 -6.121 3.029 1.00 98.62 89 THR A CA 1
ATOM 709 C C . THR A 1 89 ? -5.506 -7.364 3.175 1.00 98.62 89 THR A C 1
ATOM 711 O O . THR A 1 89 ? -6.726 -7.256 3.303 1.00 98.62 89 THR A O 1
ATOM 714 N N . LEU A 1 90 ? -4.880 -8.537 3.150 1.00 98.69 90 LEU A N 1
ATOM 715 C CA . LEU A 1 90 ? -5.530 -9.832 3.329 1.00 98.69 90 LEU A CA 1
ATOM 716 C C . LEU A 1 90 ? -5.674 -10.203 4.803 1.00 98.69 90 LEU A C 1
ATOM 718 O O . LEU A 1 90 ? -6.666 -10.828 5.180 1.00 98.69 90 LEU A O 1
ATOM 722 N N . ASP A 1 91 ? -4.699 -9.827 5.628 1.00 98.69 91 ASP A N 1
ATOM 723 C CA . ASP A 1 91 ? -4.718 -10.093 7.063 1.00 98.69 91 ASP A CA 1
ATOM 724 C C . ASP A 1 91 ? -3.914 -9.054 7.848 1.00 98.69 91 ASP A C 1
ATOM 726 O O . ASP A 1 91 ? -3.021 -8.398 7.307 1.00 98.69 91 ASP A O 1
ATOM 730 N N . CYS A 1 92 ? -4.235 -8.901 9.130 1.00 98.31 92 CYS A N 1
ATOM 731 C CA . CYS A 1 92 ? -3.409 -8.183 10.099 1.00 98.31 92 CYS A CA 1
ATOM 732 C C . CYS A 1 92 ? -3.843 -8.538 11.533 1.00 98.31 92 CYS A C 1
ATOM 734 O O . CYS A 1 92 ? -4.940 -9.067 11.721 1.00 98.31 92 CYS A O 1
ATOM 736 N N . PRO A 1 93 ? -3.073 -8.176 12.577 1.00 98.44 93 PRO A N 1
ATOM 737 C CA . PRO A 1 93 ? -3.421 -8.504 13.966 1.00 98.44 93 PRO A CA 1
ATOM 738 C C . PRO A 1 93 ? -4.793 -8.000 14.448 1.00 98.44 93 PRO A C 1
ATOM 740 O O . PRO A 1 93 ? -5.310 -8.472 15.459 1.00 98.44 93 PRO A O 1
ATOM 743 N N . LEU A 1 94 ? -5.391 -7.023 13.756 1.00 97.88 94 LEU A N 1
ATOM 744 C CA . LEU A 1 94 ? -6.722 -6.496 14.074 1.00 97.88 94 LEU A CA 1
ATOM 745 C C . LEU A 1 94 ? -7.862 -7.272 13.396 1.00 97.88 94 LEU A C 1
ATOM 747 O O . LEU A 1 94 ? -9.028 -7.077 13.752 1.00 97.88 94 LEU A O 1
ATOM 751 N N . PHE A 1 95 ? -7.564 -8.118 12.409 1.00 98.31 95 PHE A N 1
ATOM 752 C CA . PHE A 1 95 ? -8.571 -8.904 11.707 1.00 98.31 95 PHE A CA 1
ATOM 753 C C . PHE A 1 95 ? -8.990 -10.105 12.560 1.00 98.31 95 PHE A C 1
ATOM 755 O O . PHE A 1 95 ? -8.192 -10.750 13.231 1.00 98.31 95 PHE A O 1
ATOM 762 N N . LYS A 1 96 ? -10.289 -10.426 12.537 1.00 98.50 96 LYS A N 1
ATOM 763 C CA . LYS A 1 96 ? -10.818 -11.641 13.185 1.00 98.50 96 LYS A CA 1
ATOM 764 C C . LYS A 1 96 ? -10.656 -12.883 12.311 1.00 98.50 96 LYS A C 1
ATOM 766 O O . LYS A 1 96 ? -10.782 -14.006 12.794 1.00 98.50 96 LYS A O 1
ATOM 771 N N . SER A 1 97 ? -10.494 -12.687 11.010 1.00 98.44 97 SER A N 1
ATOM 772 C CA . SER A 1 97 ? -10.371 -13.736 10.004 1.00 98.44 97 SER A CA 1
ATOM 773 C C . SER A 1 97 ? -9.685 -13.144 8.784 1.00 98.44 97 SER A C 1
ATOM 775 O O . SER A 1 97 ? -9.973 -12.000 8.425 1.00 98.44 97 SER A O 1
ATOM 777 N N . ARG A 1 98 ? -8.824 -13.931 8.141 1.00 98.31 98 ARG A N 1
ATOM 778 C CA . ARG A 1 98 ? -8.137 -13.501 6.926 1.00 98.31 98 ARG A CA 1
ATOM 779 C C . ARG A 1 98 ? -9.058 -13.536 5.713 1.00 98.31 98 ARG A C 1
ATOM 781 O O . ARG A 1 98 ? -9.956 -14.374 5.620 1.00 98.31 98 ARG A O 1
ATOM 788 N N . ILE A 1 99 ? -8.755 -12.687 4.744 1.00 98.56 99 ILE A N 1
ATOM 789 C CA . ILE A 1 99 ? -9.329 -12.728 3.403 1.00 98.56 99 ILE A CA 1
ATOM 790 C C . ILE A 1 99 ? -8.512 -13.709 2.558 1.00 98.56 99 ILE A C 1
ATOM 792 O O . ILE A 1 99 ? -7.289 -13.604 2.473 1.00 98.56 99 ILE A O 1
ATOM 796 N N . VAL A 1 100 ? -9.190 -14.665 1.922 1.00 98.25 100 VAL A N 1
ATOM 797 C CA . VAL A 1 100 ? -8.574 -15.618 0.991 1.00 98.25 100 VAL A CA 1
ATOM 798 C C . VAL A 1 100 ? -8.965 -15.229 -0.428 1.00 98.25 100 VAL A C 1
ATOM 800 O O . VAL A 1 100 ? -10.148 -15.122 -0.742 1.00 98.25 100 VAL A O 1
ATOM 803 N N . VAL A 1 101 ? -7.966 -15.010 -1.281 1.00 97.69 101 VAL A N 1
ATOM 804 C CA . VAL A 1 101 ? -8.183 -14.790 -2.713 1.00 97.69 101 VAL A CA 1
ATOM 805 C C . VAL A 1 101 ? -8.329 -16.155 -3.378 1.00 97.69 101 VAL A C 1
ATOM 807 O O . VAL A 1 101 ? -7.349 -16.884 -3.503 1.00 97.69 101 VAL A O 1
ATOM 810 N N . GLU A 1 102 ? -9.554 -16.518 -3.759 1.00 97.75 102 GLU A N 1
ATOM 811 C CA . GLU A 1 102 ? -9.836 -17.792 -4.437 1.00 97.75 102 GLU A CA 1
ATOM 812 C C . GLU A 1 102 ? -9.530 -17.731 -5.939 1.00 97.75 102 GLU A C 1
ATOM 814 O O . GLU A 1 102 ? -8.973 -18.675 -6.494 1.00 97.75 102 GLU A O 1
ATOM 819 N N . ASP A 1 103 ? -9.860 -16.610 -6.584 1.00 97.31 103 ASP A N 1
ATOM 820 C CA . ASP A 1 103 ? -9.617 -16.363 -8.005 1.00 97.31 103 ASP A CA 1
ATOM 821 C C . ASP A 1 103 ? -9.252 -14.888 -8.234 1.00 97.31 103 ASP A C 1
ATOM 823 O O . ASP A 1 103 ? -9.675 -13.995 -7.492 1.00 97.31 103 ASP A O 1
ATOM 827 N N . SER A 1 104 ? -8.442 -14.629 -9.257 1.00 96.62 104 SER A N 1
ATOM 828 C CA . SER A 1 104 ? -8.059 -13.287 -9.680 1.00 96.62 104 SER A CA 1
ATOM 829 C C . SER A 1 104 ? -7.695 -13.271 -11.161 1.00 96.62 104 SER A C 1
ATOM 831 O O . SER A 1 104 ? -7.065 -14.194 -11.676 1.00 96.62 104 SER A O 1
ATOM 833 N N . VAL A 1 105 ? -8.035 -12.175 -11.837 1.00 97.31 105 VAL A N 1
ATOM 834 C CA . VAL A 1 105 ? -7.682 -11.944 -13.239 1.00 97.31 105 VAL A CA 1
ATOM 835 C C . VAL A 1 105 ? -6.835 -10.685 -13.331 1.00 97.31 105 VAL A C 1
ATOM 837 O O . VAL A 1 105 ? -7.199 -9.638 -12.799 1.00 97.31 105 VAL A O 1
ATOM 840 N N . VAL A 1 106 ? -5.711 -10.780 -14.039 1.00 96.12 106 VAL A N 1
ATOM 841 C CA . VAL A 1 106 ? -4.881 -9.619 -14.365 1.00 96.12 106 VAL A CA 1
ATOM 842 C C . VAL A 1 106 ? -5.437 -8.947 -15.614 1.00 96.12 106 VAL A C 1
ATOM 844 O O . VAL A 1 106 ? -5.569 -9.581 -16.661 1.00 96.12 106 VAL A O 1
ATOM 847 N N . ILE A 1 107 ? -5.739 -7.655 -15.505 1.00 95.44 107 ILE A N 1
ATOM 848 C CA . ILE A 1 107 ? -6.234 -6.832 -16.610 1.00 95.44 107 ILE A CA 1
ATOM 849 C C . ILE A 1 107 ? -5.162 -5.801 -16.952 1.00 95.44 107 ILE A C 1
ATOM 851 O O . ILE A 1 107 ? -4.768 -5.009 -16.099 1.00 95.44 107 ILE A O 1
ATOM 855 N N . LEU A 1 108 ? -4.708 -5.805 -18.206 1.00 93.44 108 LEU A N 1
ATOM 856 C CA . LEU A 1 108 ? -3.788 -4.796 -18.723 1.00 93.44 108 LEU A CA 1
ATOM 857 C C . LEU A 1 108 ? -4.591 -3.598 -19.240 1.00 93.44 108 LEU A C 1
ATOM 859 O O . LEU A 1 108 ? -5.355 -3.736 -20.196 1.00 93.44 108 LEU A O 1
ATOM 863 N N . HIS A 1 109 ? -4.423 -2.432 -18.616 1.00 87.62 109 HIS A N 1
ATOM 864 C CA . HIS A 1 109 ? -5.090 -1.202 -19.055 1.00 87.62 109 HIS A CA 1
ATOM 865 C C . HIS A 1 109 ? -4.301 -0.461 -20.140 1.00 87.62 109 HIS A C 1
ATOM 867 O O . HIS A 1 109 ? -4.901 0.111 -21.048 1.00 87.62 109 HIS A O 1
ATOM 873 N N . SER A 1 110 ? -2.970 -0.478 -20.058 1.00 85.56 110 SER A N 1
ATOM 874 C CA . SER A 1 110 ? -2.065 0.152 -21.018 1.00 85.56 110 SER A CA 1
ATOM 875 C C . SER A 1 110 ? -0.845 -0.740 -21.211 1.00 85.56 110 SER A C 1
ATOM 877 O O . SER A 1 110 ? -0.333 -1.289 -20.249 1.00 85.56 110 SER A O 1
ATOM 879 N N . ASN A 1 111 ? -0.347 -0.886 -22.439 1.00 81.44 111 ASN A N 1
ATOM 880 C CA . ASN A 1 111 ? 0.913 -1.601 -22.687 1.00 81.44 111 ASN A CA 1
ATOM 881 C C . ASN A 1 111 ? 2.118 -0.639 -22.671 1.00 81.44 111 ASN A C 1
ATOM 883 O O . ASN A 1 111 ? 3.032 -0.762 -23.488 1.00 81.44 111 ASN A O 1
ATOM 887 N N . ASP A 1 112 ? 2.070 0.374 -21.804 1.00 84.81 112 ASP A N 1
ATOM 888 C CA . ASP A 1 112 ? 3.143 1.351 -21.639 1.00 84.81 112 ASP A CA 1
ATOM 889 C C . ASP A 1 112 ? 4.256 0.723 -20.780 1.00 84.81 112 ASP A C 1
ATOM 891 O O . ASP A 1 112 ? 4.004 0.349 -19.639 1.00 84.81 112 ASP A O 1
ATOM 895 N N . PRO A 1 113 ? 5.496 0.600 -21.280 1.00 77.81 113 PRO A N 1
ATOM 896 C CA . PRO A 1 113 ? 6.587 -0.017 -20.524 1.00 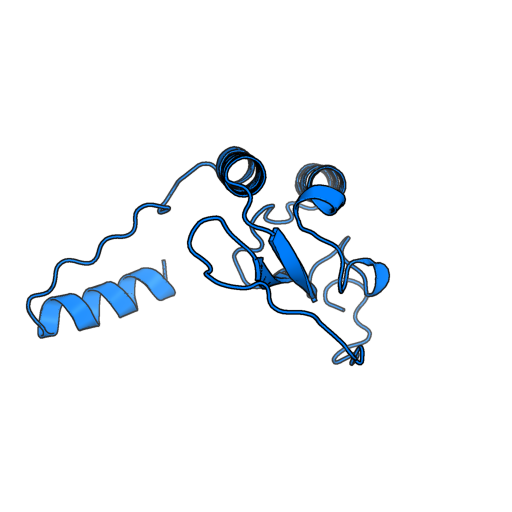77.81 113 PRO A CA 1
ATOM 897 C C . PRO A 1 113 ? 7.020 0.781 -19.278 1.00 77.81 113 PRO A C 1
ATOM 899 O O . PRO A 1 113 ? 7.787 0.267 -18.465 1.00 77.81 113 PRO A O 1
ATOM 902 N N . ILE A 1 114 ? 6.578 2.033 -19.139 1.00 80.12 114 ILE A N 1
ATOM 903 C CA . ILE A 1 114 ? 6.860 2.926 -18.010 1.00 80.12 114 ILE A CA 1
ATOM 904 C C . ILE A 1 114 ? 5.692 2.925 -17.019 1.00 80.12 114 ILE A C 1
ATOM 906 O O . ILE A 1 114 ? 5.922 2.970 -15.814 1.00 80.12 114 ILE A O 1
ATOM 910 N N . THR A 1 115 ? 4.453 2.868 -17.516 1.00 81.06 115 THR A N 1
ATOM 911 C CA . THR A 1 115 ? 3.229 2.859 -16.693 1.00 81.06 115 THR A CA 1
ATOM 912 C C . THR A 1 115 ? 2.259 1.743 -17.124 1.00 81.06 115 THR A C 1
ATOM 914 O O . THR A 1 115 ? 1.183 2.032 -17.656 1.00 81.06 115 THR A O 1
ATOM 917 N N . PRO A 1 116 ? 2.661 0.467 -16.954 1.00 72.31 116 PRO A N 1
ATOM 918 C CA . PRO A 1 116 ? 1.885 -0.691 -17.411 1.00 72.31 116 PRO A CA 1
ATOM 919 C C . PRO A 1 116 ? 0.624 -0.941 -16.574 1.00 72.31 116 PRO A C 1
ATOM 921 O O . PRO A 1 116 ? 0.630 -0.571 -15.380 1.00 72.31 116 PRO A O 1
#

Sequence (116 aa):
DYQRVRVENVCSRLRLTPLAYLWRRNQEELLDEMIKCEVDAIVIKVAALGLESKHLGRSLSLLQPHLIAMHEKYGLNVCGEGGEYETLTLDCPLFKSRIVVEDSVVILHSNDPITP

InterPro domains:
  IPR002761 Diphthamide synthase domain [TIGR00290] (2-106)
  IPR002761 Diphthamide synthase domain [cd01994] (1-99)
  IPR014729 Rossmann-like alpha/beta/alpha sandwich fold [G3DSA:3.40.50.620] (1-39)
  IPR030662 Diphthine--ammonia ligase/Uncharacterised protein MJ0570 [PTHR12196] (1-116)
  IPR060338 Diphthamide synthase, C-terminal domain [PF28410] (27-104)